Protein AF-R5Y7B2-F1 (afdb_monomer_lite)

pLDDT: mean 79.39, std 15.64, range [45.81, 96.88]

Sequence (112 aa):
MKNDYIYIKLNRKSEIVLKDICNKIVFTGITDNYGNIKVPICNNNLYHLYVCNGLNTKQVPLIARKNELYCININKQKSNKHYVTILLIDKNYKNIKIKKGEILLWQDTQSQ

Foldseek 3Di:
DPFFKEKEAECAWWWKFKAFPVRHTPDTDIADRRRIDIGTDDAQGWIWIWTDDPPDIDTDIDGDHGHYYHYDYPPDDPPDDDDDDDDDADPVDRDDDCPDDDDDDDDPDPDD

Radius of gyration: 15.94 Å; chains: 1; bounding box: 40×38×46 Å

Secondary structure (DSSP, 8-state):
---EEEEEEESS--EEEEEETT--EEEEEE--TTSEEEEEE-TT-EEEEEEEETTEEEEEEEE--TT-EEEE------TT----------SS-TT----S------------

Structure (mmCIF, N/CA/C/O backbone):
data_AF-R5Y7B2-F1
#
_entry.id   AF-R5Y7B2-F1
#
loop_
_atom_site.group_PDB
_atom_site.id
_atom_site.type_symbol
_atom_site.label_atom_id
_atom_site.label_alt_id
_atom_site.label_comp_id
_atom_site.label_asym_id
_atom_site.label_entity_id
_atom_site.label_seq_id
_atom_site.pdbx_PDB_ins_code
_atom_site.Cartn_x
_atom_site.Cartn_y
_atom_site.Cartn_z
_atom_site.occupancy
_atom_site.B_iso_or_equiv
_atom_site.auth_seq_id
_atom_site.auth_comp_id
_atom_site.auth_asym_id
_atom_site.auth_atom_id
_atom_site.pdbx_PDB_model_num
ATOM 1 N N . MET A 1 1 ? -11.641 -16.532 0.119 1.00 52.38 1 MET A N 1
ATOM 2 C CA . MET A 1 1 ? -11.860 -15.144 0.588 1.00 52.38 1 MET A CA 1
ATOM 3 C C . MET A 1 1 ? -11.820 -14.230 -0.625 1.00 52.38 1 MET A C 1
ATOM 5 O O . MET A 1 1 ? -10.940 -14.409 -1.456 1.00 52.38 1 MET A O 1
ATOM 9 N N . LYS A 1 2 ? -12.791 -13.325 -0.791 1.00 55.62 2 LYS A N 1
ATOM 10 C CA . LYS A 1 2 ? -12.735 -12.315 -1.858 1.00 55.62 2 LYS A CA 1
ATOM 11 C C . LYS A 1 2 ? -11.622 -11.344 -1.469 1.00 55.62 2 LYS A C 1
ATOM 13 O O . LYS A 1 2 ? -11.774 -10.642 -0.475 1.00 55.62 2 LYS A O 1
ATOM 18 N N . ASN A 1 3 ? -10.502 -11.365 -2.183 1.00 70.44 3 ASN A N 1
ATOM 19 C CA . ASN A 1 3 ? -9.470 -10.360 -1.970 1.00 70.44 3 ASN A CA 1
ATOM 20 C C . ASN A 1 3 ? -10.034 -9.036 -2.482 1.00 70.44 3 ASN A C 1
ATOM 22 O O . ASN A 1 3 ? -10.385 -8.925 -3.658 1.00 70.44 3 ASN A O 1
ATOM 26 N N . ASP A 1 4 ? -10.177 -8.067 -1.583 1.00 89.25 4 ASP A N 1
ATOM 27 C CA . ASP A 1 4 ? -10.381 -6.682 -1.979 1.00 89.25 4 ASP A CA 1
ATOM 28 C C . ASP A 1 4 ? -9.098 -6.181 -2.659 1.00 89.25 4 ASP A C 1
ATOM 30 O O . ASP A 1 4 ? -8.042 -6.814 -2.582 1.00 89.25 4 ASP A O 1
ATOM 34 N N . TYR A 1 5 ? -9.172 -5.046 -3.349 1.00 92.38 5 TYR A N 1
ATOM 35 C CA . TYR A 1 5 ? -8.021 -4.494 -4.055 1.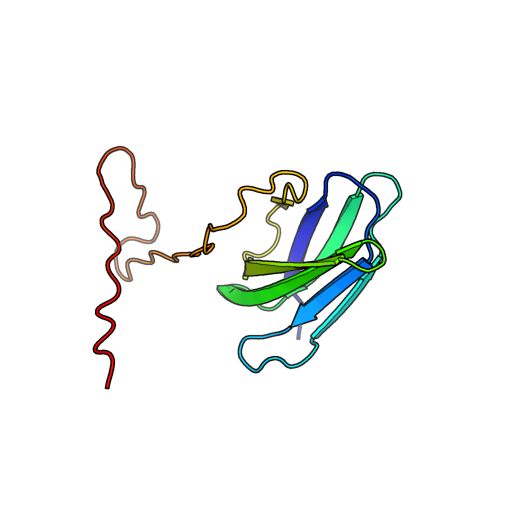00 92.38 5 TYR A CA 1
ATOM 36 C C . TYR A 1 5 ? -7.830 -3.022 -3.745 1.00 92.38 5 TYR A C 1
ATOM 38 O O . TYR A 1 5 ? -8.792 -2.318 -3.456 1.00 92.38 5 TYR A O 1
ATOM 46 N N . ILE A 1 6 ? -6.597 -2.557 -3.880 1.00 93.81 6 ILE A N 1
ATOM 47 C CA . ILE A 1 6 ? -6.270 -1.141 -4.057 1.00 93.81 6 ILE A CA 1
ATOM 48 C C . ILE A 1 6 ? -5.620 -0.941 -5.417 1.00 93.81 6 ILE A C 1
ATOM 50 O O . ILE A 1 6 ? -5.033 -1.867 -5.989 1.00 93.81 6 ILE A O 1
ATOM 54 N N . TYR A 1 7 ? -5.696 0.287 -5.906 1.00 94.62 7 TYR A N 1
ATOM 55 C CA . TYR A 1 7 ? -4.930 0.738 -7.054 1.00 94.62 7 TYR A CA 1
ATOM 56 C C . TYR A 1 7 ? -3.793 1.615 -6.554 1.00 94.62 7 TYR A C 1
ATOM 58 O O . TYR A 1 7 ? -4.003 2.519 -5.748 1.00 94.62 7 TYR A O 1
ATOM 66 N N . ILE A 1 8 ? -2.581 1.351 -7.018 1.00 94.62 8 ILE A N 1
ATOM 67 C CA . ILE A 1 8 ? -1.412 2.165 -6.702 1.00 94.62 8 ILE A CA 1
ATOM 68 C C . ILE A 1 8 ? -0.920 2.773 -8.004 1.00 94.62 8 ILE A C 1
ATOM 70 O O . ILE A 1 8 ? -0.713 2.059 -8.985 1.00 94.62 8 ILE A O 1
ATOM 74 N N . LYS A 1 9 ? -0.723 4.089 -7.995 1.00 94.56 9 LYS A N 1
ATOM 75 C CA . LYS A 1 9 ? -0.084 4.836 -9.072 1.00 94.56 9 LYS A CA 1
ATOM 76 C C . LYS A 1 9 ? 1.227 5.422 -8.570 1.00 94.56 9 LYS A C 1
ATOM 78 O O . LYS A 1 9 ? 1.241 6.290 -7.695 1.00 94.56 9 LYS A O 1
ATOM 83 N N . LEU A 1 10 ? 2.319 4.938 -9.142 1.00 91.44 10 LEU A N 1
ATOM 84 C CA . LEU A 1 10 ? 3.671 5.450 -8.964 1.00 91.44 10 LEU A CA 1
ATOM 85 C C . LEU A 1 10 ? 4.031 6.391 -10.114 1.00 91.44 10 LEU A C 1
ATOM 87 O O . LEU A 1 10 ? 3.414 6.388 -11.173 1.00 91.44 10 LEU A O 1
ATOM 91 N N . ASN A 1 11 ? 5.064 7.204 -9.920 1.00 89.00 11 ASN A N 1
ATOM 92 C CA . ASN A 1 11 ? 5.522 8.162 -10.929 1.00 89.00 11 ASN A CA 1
ATOM 93 C C . ASN A 1 11 ? 6.434 7.553 -12.016 1.00 89.00 11 ASN A C 1
ATOM 95 O O . ASN A 1 11 ? 6.959 8.296 -12.842 1.00 89.00 11 ASN A O 1
ATOM 99 N N . ARG A 1 12 ? 6.683 6.240 -11.973 1.00 88.12 12 ARG A N 1
ATOM 100 C CA . ARG A 1 12 ? 7.468 5.475 -12.953 1.00 88.12 12 ARG A CA 1
ATOM 101 C C . ARG A 1 12 ? 7.192 3.980 -12.805 1.00 88.12 12 ARG A C 1
ATOM 103 O O . ARG A 1 12 ? 6.636 3.548 -11.793 1.00 88.12 12 ARG A O 1
ATOM 110 N N . LYS A 1 13 ? 7.644 3.195 -13.784 1.00 92.75 13 LYS A N 1
ATOM 111 C CA . LYS A 1 13 ? 7.696 1.736 -13.675 1.00 92.75 13 LYS A CA 1
ATOM 112 C C . LYS A 1 13 ? 8.570 1.330 -12.486 1.00 92.75 13 LYS A C 1
ATOM 114 O O . LYS A 1 13 ? 9.657 1.878 -12.297 1.00 92.75 13 LYS A O 1
ATOM 119 N N . SER A 1 14 ? 8.090 0.427 -11.643 1.00 92.25 14 SER A N 1
ATOM 120 C CA . SER A 1 14 ? 8.788 -0.010 -10.433 1.00 92.25 14 SER A CA 1
ATOM 121 C C . SER A 1 14 ? 8.329 -1.402 -10.032 1.00 92.25 14 SER A C 1
ATOM 123 O O . SER A 1 14 ? 7.170 -1.770 -10.228 1.00 92.25 14 SER A O 1
ATOM 125 N N . GLU A 1 15 ? 9.247 -2.159 -9.450 1.00 95.31 15 GLU A N 1
ATOM 126 C CA . GLU A 1 15 ? 8.911 -3.379 -8.733 1.00 95.31 15 GLU A CA 1
ATOM 127 C C . GLU A 1 15 ? 8.414 -3.007 -7.336 1.00 95.31 15 GLU A C 1
ATOM 129 O O . GLU A 1 15 ? 8.901 -2.057 -6.714 1.00 95.31 15 GLU A O 1
ATOM 134 N N . ILE A 1 16 ? 7.412 -3.731 -6.854 1.00 95.38 16 ILE A N 1
ATOM 135 C CA . ILE A 1 16 ? 6.843 -3.537 -5.532 1.00 95.38 16 ILE A CA 1
ATOM 136 C C . ILE A 1 16 ? 6.760 -4.850 -4.763 1.00 95.38 16 ILE A C 1
ATOM 138 O O . ILE A 1 16 ? 6.470 -5.913 -5.316 1.00 95.38 16 ILE A O 1
ATOM 142 N N . VAL A 1 17 ? 6.941 -4.743 -3.452 1.00 96.19 17 VAL A N 1
ATOM 143 C CA . VAL A 1 17 ? 6.705 -5.817 -2.490 1.00 96.19 17 VAL A CA 1
ATOM 144 C C . VAL A 1 17 ? 5.766 -5.283 -1.421 1.00 96.19 17 VAL A C 1
ATOM 146 O O . VAL A 1 17 ? 6.064 -4.287 -0.765 1.00 96.19 17 VAL A O 1
ATOM 149 N N . LEU A 1 18 ? 4.625 -5.936 -1.230 1.00 95.38 18 LEU A N 1
ATOM 150 C CA . LEU A 1 18 ? 3.708 -5.634 -0.140 1.00 95.38 18 LEU A CA 1
ATOM 151 C C . LEU A 1 18 ? 3.936 -6.634 0.990 1.00 95.38 18 LEU A C 1
ATOM 153 O O . LEU A 1 18 ? 3.839 -7.849 0.786 1.00 95.38 18 LEU A O 1
ATOM 157 N N . LYS A 1 19 ? 4.202 -6.115 2.186 1.00 95.31 19 LYS A N 1
ATOM 158 C CA . LYS A 1 19 ? 4.260 -6.900 3.416 1.00 95.31 19 LYS A CA 1
ATOM 159 C C . LYS A 1 19 ? 3.130 -6.509 4.357 1.00 95.31 19 LYS A C 1
ATOM 161 O O . LYS A 1 19 ? 2.747 -5.341 4.400 1.00 95.31 19 LYS A O 1
ATOM 166 N N . ASP A 1 20 ? 2.590 -7.475 5.087 1.00 92.88 20 ASP A N 1
ATOM 167 C CA . ASP A 1 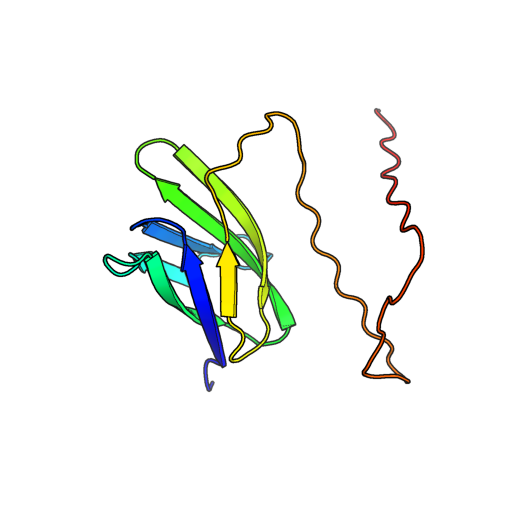20 ? 1.659 -7.199 6.184 1.00 92.88 20 ASP A CA 1
ATOM 168 C C . ASP A 1 20 ? 2.386 -6.632 7.421 1.00 92.88 20 ASP A C 1
ATOM 170 O O . ASP A 1 20 ? 3.602 -6.423 7.412 1.00 92.88 20 ASP A O 1
ATOM 174 N N . ILE A 1 21 ? 1.633 -6.382 8.496 1.00 89.50 21 ILE A N 1
ATOM 175 C CA . ILE A 1 21 ? 2.168 -5.887 9.777 1.00 89.50 21 ILE A CA 1
ATOM 176 C C . ILE A 1 21 ? 3.163 -6.848 10.444 1.00 89.50 21 ILE A C 1
ATOM 178 O O . ILE A 1 21 ? 3.953 -6.429 11.284 1.00 89.50 21 ILE A O 1
ATOM 182 N N . CYS A 1 22 ? 3.133 -8.131 10.079 1.00 91.31 22 CYS A N 1
ATOM 183 C CA . CYS A 1 22 ? 4.050 -9.156 10.566 1.00 91.31 22 CYS A CA 1
ATOM 184 C C . CYS A 1 22 ? 5.283 -9.293 9.656 1.00 91.31 22 CYS A C 1
ATOM 186 O O . CYS A 1 22 ? 6.039 -10.253 9.789 1.00 91.31 22 CYS A O 1
ATOM 188 N N . ASN A 1 23 ? 5.492 -8.355 8.723 1.00 91.44 23 ASN A N 1
ATOM 189 C CA . ASN A 1 23 ? 6.543 -8.386 7.705 1.00 91.44 23 ASN A CA 1
ATOM 190 C C . ASN A 1 23 ? 6.486 -9.606 6.767 1.00 91.44 23 ASN A C 1
ATOM 192 O O . ASN A 1 23 ? 7.461 -9.888 6.059 1.00 91.44 23 ASN A O 1
ATOM 196 N N . LYS A 1 24 ? 5.350 -10.308 6.695 1.00 95.69 24 LYS A N 1
ATOM 197 C CA . LYS A 1 24 ? 5.156 -11.400 5.741 1.00 95.69 24 LYS A CA 1
ATOM 198 C C . LYS A 1 24 ? 4.836 -10.819 4.371 1.00 95.69 24 LYS A C 1
ATOM 200 O O . LYS A 1 24 ? 3.982 -9.946 4.244 1.00 95.69 24 LYS A O 1
ATOM 205 N N . ILE A 1 25 ? 5.506 -11.316 3.333 1.00 95.62 25 ILE A N 1
ATOM 206 C CA . ILE A 1 25 ? 5.213 -10.933 1.949 1.00 95.62 25 ILE A CA 1
ATOM 207 C C . ILE A 1 25 ? 3.835 -11.482 1.578 1.00 95.62 25 ILE A C 1
ATOM 209 O O . ILE A 1 25 ? 3.612 -12.692 1.603 1.00 95.62 25 ILE A O 1
ATOM 213 N N . VAL A 1 26 ? 2.918 -10.582 1.237 1.00 95.25 26 VAL A N 1
ATOM 214 C CA . VAL A 1 26 ? 1.549 -10.918 0.818 1.00 95.25 26 VAL A CA 1
ATOM 215 C C . VAL A 1 26 ? 1.323 -10.672 -0.670 1.00 95.25 26 VAL A C 1
ATOM 217 O O . VAL A 1 26 ? 0.378 -11.209 -1.242 1.00 95.25 26 VAL A O 1
ATOM 220 N N . PHE A 1 27 ? 2.182 -9.870 -1.304 1.00 96.00 27 PHE A N 1
ATOM 221 C CA . PHE A 1 27 ? 2.129 -9.605 -2.735 1.00 96.00 27 PHE A CA 1
ATOM 222 C C . PHE A 1 27 ? 3.483 -9.120 -3.261 1.00 96.00 27 PHE A C 1
ATOM 224 O O . PHE A 1 27 ? 4.181 -8.357 -2.591 1.00 96.00 27 PHE A O 1
ATOM 231 N N . THR A 1 28 ? 3.817 -9.510 -4.486 1.00 96.69 28 THR A N 1
ATOM 232 C CA . THR A 1 28 ? 4.916 -8.951 -5.280 1.00 96.69 28 THR A CA 1
ATOM 233 C C . THR A 1 28 ? 4.407 -8.652 -6.685 1.00 96.69 28 THR A C 1
ATOM 235 O O . THR A 1 28 ? 3.503 -9.324 -7.185 1.00 96.69 28 THR A O 1
ATOM 238 N N . GLY A 1 29 ? 4.954 -7.625 -7.329 1.00 96.00 29 GLY A N 1
ATOM 239 C CA . GLY A 1 29 ? 4.552 -7.287 -8.689 1.00 96.00 29 GLY A CA 1
ATOM 240 C C . GLY A 1 29 ? 5.333 -6.123 -9.270 1.00 96.00 29 GLY A C 1
ATOM 241 O O . GLY A 1 29 ? 6.063 -5.431 -8.570 1.00 96.00 29 GLY A O 1
ATOM 242 N N . ILE A 1 30 ? 5.161 -5.897 -10.567 1.00 96.12 30 ILE A N 1
ATOM 243 C CA . ILE A 1 30 ? 5.789 -4.795 -11.297 1.00 96.12 30 ILE A CA 1
ATOM 244 C C . ILE A 1 30 ? 4.672 -3.936 -11.880 1.00 96.12 30 ILE A C 1
ATOM 246 O O . ILE A 1 30 ? 3.705 -4.468 -12.426 1.00 96.12 30 ILE A O 1
ATOM 250 N N . THR A 1 31 ? 4.783 -2.617 -11.741 1.00 96.06 31 THR A N 1
ATOM 251 C CA . THR A 1 31 ? 3.816 -1.695 -12.342 1.00 96.06 31 THR A CA 1
ATOM 252 C C . THR A 1 31 ? 3.871 -1.721 -13.871 1.00 96.06 31 THR A C 1
ATOM 254 O O . THR A 1 31 ? 4.872 -2.110 -14.482 1.00 96.06 31 THR A O 1
ATOM 257 N N . ASP A 1 32 ? 2.784 -1.284 -14.507 1.00 95.94 32 ASP A N 1
ATOM 258 C CA . ASP A 1 32 ? 2.780 -1.024 -15.946 1.00 95.94 32 ASP A CA 1
ATOM 259 C C . ASP A 1 32 ? 3.751 0.122 -16.319 1.00 95.94 32 ASP A C 1
ATOM 261 O O . ASP A 1 32 ? 4.371 0.772 -15.469 1.00 95.94 32 ASP A O 1
ATOM 265 N N . ASN A 1 33 ? 3.895 0.398 -17.618 1.00 94.19 33 ASN A N 1
ATOM 266 C CA . ASN A 1 33 ? 4.793 1.457 -18.100 1.00 94.19 33 ASN A CA 1
ATOM 267 C C . ASN A 1 33 ? 4.374 2.872 -17.643 1.00 94.19 33 ASN A C 1
ATOM 269 O O . ASN A 1 33 ? 5.186 3.794 -17.704 1.00 94.19 33 ASN A O 1
ATOM 273 N N . TYR A 1 34 ? 3.145 3.038 -17.153 1.00 93.44 34 TYR A N 1
ATOM 274 C CA . TYR A 1 34 ? 2.602 4.283 -16.612 1.00 93.44 34 TYR A CA 1
ATOM 275 C C . TYR A 1 34 ? 2.633 4.330 -15.073 1.00 93.44 34 TYR A C 1
ATOM 277 O O . TYR A 1 34 ? 2.154 5.299 -14.481 1.00 93.44 34 TYR A O 1
ATOM 285 N N . GLY A 1 35 ? 3.211 3.314 -14.422 1.00 93.75 35 GLY A N 1
ATOM 286 C CA . GLY A 1 35 ? 3.350 3.238 -12.972 1.00 93.75 35 GLY A CA 1
ATOM 287 C C . GLY A 1 35 ? 2.115 2.719 -12.230 1.00 93.75 35 GLY A C 1
ATOM 288 O O . GLY A 1 35 ? 2.077 2.842 -11.007 1.00 93.75 35 GLY A O 1
ATOM 289 N N . ASN A 1 36 ? 1.122 2.140 -12.908 1.00 96.62 36 ASN A N 1
ATOM 290 C CA . ASN A 1 36 ? -0.086 1.620 -12.261 1.00 96.62 36 ASN A CA 1
ATOM 291 C C . ASN A 1 36 ? 0.050 0.137 -11.889 1.00 96.62 36 ASN A C 1
ATOM 293 O O . ASN A 1 36 ? 0.654 -0.652 -12.617 1.00 96.62 36 ASN A O 1
ATOM 297 N N . ILE A 1 37 ? -0.563 -0.259 -10.773 1.00 96.88 37 ILE A N 1
ATOM 298 C CA . ILE A 1 37 ? -0.732 -1.663 -10.382 1.00 96.88 37 ILE A CA 1
ATOM 299 C C . ILE A 1 37 ? -1.976 -1.851 -9.513 1.00 96.88 37 ILE A C 1
ATOM 301 O O . ILE A 1 37 ? -2.344 -0.981 -8.720 1.00 96.88 37 ILE A O 1
ATOM 305 N N . LYS A 1 38 ? -2.619 -3.012 -9.657 1.00 96.25 38 LYS A N 1
ATOM 306 C CA . LYS A 1 38 ? -3.719 -3.473 -8.808 1.00 96.25 38 LYS A CA 1
ATOM 307 C C . LYS A 1 38 ? -3.179 -4.480 -7.798 1.00 96.25 38 LYS A C 1
ATOM 309 O O . LYS A 1 38 ? -2.580 -5.476 -8.196 1.00 96.25 38 LYS A O 1
ATOM 314 N N . VAL A 1 39 ? -3.407 -4.235 -6.511 1.00 94.31 39 VAL A N 1
ATOM 315 C CA . VAL A 1 39 ? -2.814 -5.024 -5.420 1.00 94.31 39 VAL A CA 1
ATOM 316 C C . VAL A 1 39 ? -3.915 -5.638 -4.553 1.00 94.31 39 VAL A C 1
ATOM 318 O O . VAL A 1 39 ? -4.791 -4.894 -4.108 1.00 94.31 39 VAL A O 1
ATOM 321 N N . PRO A 1 40 ? -3.915 -6.965 -4.321 1.00 92.19 40 PRO A N 1
ATOM 322 C CA . PRO A 1 40 ? -4.857 -7.614 -3.417 1.00 92.19 40 PRO A CA 1
ATOM 323 C C . PRO A 1 40 ? -4.549 -7.255 -1.961 1.00 92.19 40 PRO A C 1
ATOM 325 O O . PRO A 1 40 ? -3.392 -7.267 -1.540 1.00 92.19 40 PRO A O 1
ATOM 328 N N . ILE A 1 41 ? -5.591 -6.954 -1.192 1.00 90.94 41 ILE A N 1
ATOM 329 C CA . ILE A 1 41 ? -5.505 -6.519 0.204 1.00 90.94 41 ILE A CA 1
ATOM 330 C C . ILE A 1 41 ? -6.677 -7.054 1.028 1.00 90.94 41 ILE A C 1
ATOM 332 O O . ILE A 1 41 ? -7.718 -7.455 0.505 1.00 90.94 41 ILE A O 1
ATOM 336 N N . CYS A 1 42 ? -6.519 -6.987 2.345 1.00 86.25 42 CYS A N 1
ATOM 337 C CA . CYS A 1 42 ? -7.611 -7.028 3.306 1.00 86.25 42 CYS A CA 1
ATOM 338 C C . CYS A 1 42 ? -7.997 -5.586 3.666 1.00 86.25 42 CYS A C 1
ATOM 340 O O . CYS A 1 42 ? -7.138 -4.776 4.021 1.00 86.25 42 CYS A O 1
ATOM 342 N N . ASN A 1 43 ? -9.284 -5.247 3.560 1.00 84.81 43 ASN A N 1
ATOM 343 C CA . ASN A 1 43 ? -9.759 -3.890 3.816 1.00 84.81 43 ASN A CA 1
ATOM 344 C C . ASN A 1 43 ? -9.491 -3.448 5.268 1.00 84.81 43 ASN A C 1
ATOM 346 O O . ASN A 1 43 ? -9.788 -4.179 6.207 1.00 84.81 43 ASN A O 1
ATOM 350 N N . ASN A 1 44 ? -9.009 -2.215 5.429 1.00 83.88 44 ASN A N 1
ATOM 351 C CA . ASN A 1 44 ? -8.591 -1.558 6.673 1.00 83.88 44 ASN A CA 1
ATOM 352 C C . ASN A 1 44 ? -7.327 -2.120 7.342 1.00 83.88 44 ASN A C 1
ATOM 354 O O . ASN A 1 44 ? -6.983 -1.659 8.430 1.00 83.88 44 ASN A O 1
ATOM 358 N N . ASN A 1 45 ? -6.607 -3.046 6.707 1.00 88.12 45 ASN A N 1
ATOM 359 C CA . ASN A 1 45 ? -5.333 -3.520 7.241 1.00 88.12 45 ASN A CA 1
ATOM 360 C C . ASN A 1 45 ? -4.190 -2.555 6.910 1.00 88.12 45 ASN A C 1
ATOM 362 O O . ASN A 1 45 ? -4.178 -1.901 5.863 1.00 88.12 45 ASN A O 1
ATOM 366 N N . LEU A 1 46 ? -3.214 -2.492 7.816 1.00 89.81 46 LEU A N 1
ATOM 367 C CA . LEU A 1 46 ? -1.952 -1.798 7.601 1.00 89.81 46 LEU A CA 1
ATOM 368 C C . LEU A 1 46 ? -0.981 -2.710 6.842 1.00 89.81 46 LEU A C 1
ATOM 370 O O . LEU A 1 46 ? -0.863 -3.899 7.134 1.00 89.81 46 LEU A O 1
ATOM 374 N N . TYR A 1 47 ? -0.272 -2.127 5.887 1.00 92.44 47 TYR A N 1
ATOM 375 C CA . TYR A 1 47 ? 0.754 -2.779 5.095 1.00 92.44 47 TYR A CA 1
ATOM 376 C C . TYR A 1 47 ? 2.006 -1.913 5.013 1.00 92.44 47 TYR A C 1
ATOM 378 O O . TYR A 1 47 ? 1.960 -0.681 5.103 1.00 92.44 47 TYR A O 1
ATOM 386 N N . HIS A 1 48 ? 3.128 -2.574 4.772 1.00 93.00 48 HIS A N 1
ATOM 387 C CA . HIS A 1 48 ? 4.377 -1.953 4.372 1.00 93.00 48 HIS A CA 1
ATOM 388 C C . HIS A 1 48 ? 4.579 -2.188 2.876 1.00 93.00 48 HIS A C 1
ATOM 390 O O . HIS A 1 48 ? 4.876 -3.302 2.441 1.00 93.00 48 HIS A O 1
ATOM 396 N N . LEU A 1 49 ? 4.389 -1.136 2.079 1.00 93.50 49 LEU A N 1
ATOM 397 C CA . LEU A 1 49 ? 4.689 -1.154 0.653 1.00 93.50 49 LEU A CA 1
ATOM 398 C C . LEU A 1 49 ? 6.161 -0.803 0.454 1.00 93.50 49 LEU A C 1
ATOM 400 O O . LEU A 1 49 ? 6.586 0.306 0.764 1.00 93.50 49 LEU A O 1
ATOM 404 N N . TYR A 1 50 ? 6.926 -1.725 -0.103 1.00 93.25 50 TYR A N 1
ATOM 405 C CA . TYR A 1 50 ? 8.289 -1.491 -0.548 1.00 93.25 50 TYR A CA 1
ATOM 406 C C . TYR A 1 50 ? 8.265 -1.228 -2.047 1.00 93.25 50 TYR A C 1
ATOM 408 O O . TYR A 1 50 ? 7.782 -2.057 -2.813 1.00 93.25 50 TYR A O 1
ATOM 416 N N . VAL A 1 51 ? 8.766 -0.067 -2.459 1.00 91.94 51 VAL A N 1
ATOM 417 C CA . VAL A 1 51 ? 8.941 0.290 -3.868 1.00 91.94 51 VAL A CA 1
ATOM 418 C C . VAL A 1 51 ? 10.424 0.200 -4.200 1.00 91.94 51 VAL A C 1
ATOM 420 O O . VAL A 1 51 ? 11.231 0.967 -3.664 1.00 91.94 51 VAL A O 1
ATOM 423 N N . CYS A 1 52 ? 10.767 -0.739 -5.074 1.00 88.94 52 CYS A N 1
ATOM 424 C CA . CYS A 1 52 ? 12.123 -1.046 -5.500 1.00 88.94 52 CYS A CA 1
ATOM 425 C C . CYS A 1 52 ? 12.423 -0.328 -6.822 1.00 88.94 52 CYS A C 1
ATOM 427 O O . CYS A 1 52 ? 11.684 -0.436 -7.804 1.00 88.94 52 CYS A O 1
ATOM 429 N N . ASN A 1 53 ? 13.523 0.422 -6.854 1.00 77.06 53 ASN A N 1
ATOM 430 C CA . ASN A 1 53 ? 14.014 1.090 -8.053 1.00 77.06 53 ASN A CA 1
ATOM 431 C C . ASN A 1 53 ? 15.529 0.894 -8.168 1.00 77.06 53 ASN A C 1
ATOM 433 O O . ASN A 1 53 ? 16.311 1.717 -7.675 1.00 77.06 53 ASN A O 1
ATOM 437 N N . GLY A 1 54 ? 15.930 -0.199 -8.819 1.00 75.81 54 GLY A N 1
ATOM 438 C CA . GLY A 1 54 ? 17.326 -0.631 -8.860 1.00 75.81 54 GLY A CA 1
ATOM 439 C C . GLY A 1 54 ? 17.823 -0.949 -7.448 1.00 75.81 54 GLY A C 1
ATOM 440 O O . GLY A 1 54 ? 17.208 -1.740 -6.745 1.00 75.81 54 GLY A O 1
ATOM 441 N N . LEU A 1 55 ? 18.895 -0.281 -7.013 1.00 73.00 55 LEU A N 1
ATOM 442 C CA . LEU A 1 55 ? 19.507 -0.480 -5.690 1.00 73.00 55 LEU A CA 1
ATOM 443 C C . LEU A 1 55 ? 18.750 0.195 -4.532 1.00 73.00 55 LEU A C 1
ATOM 445 O O . LEU A 1 55 ? 19.017 -0.092 -3.369 1.00 73.00 55 LEU A O 1
ATOM 449 N N . ASN A 1 56 ? 17.811 1.097 -4.829 1.00 79.12 56 ASN A N 1
ATOM 450 C CA . ASN A 1 56 ? 17.108 1.864 -3.805 1.00 79.12 56 ASN A CA 1
ATOM 451 C C . ASN A 1 56 ? 15.726 1.276 -3.531 1.00 79.12 56 ASN A C 1
ATOM 453 O O . ASN A 1 56 ? 14.901 1.170 -4.441 1.00 79.12 56 ASN A O 1
ATOM 457 N N . THR A 1 57 ? 15.446 0.993 -2.260 1.00 85.75 57 THR A N 1
ATOM 458 C CA . THR A 1 57 ? 14.121 0.568 -1.797 1.00 85.75 57 THR A CA 1
ATOM 459 C C . THR A 1 57 ? 13.533 1.623 -0.871 1.00 85.75 57 THR A C 1
ATOM 461 O O . THR A 1 57 ? 14.195 2.077 0.062 1.00 85.75 57 THR A O 1
ATOM 464 N N . LYS A 1 58 ? 12.283 2.023 -1.116 1.00 86.94 58 LYS A N 1
ATOM 465 C CA . LYS A 1 58 ? 11.540 2.927 -0.227 1.00 86.94 58 LYS A CA 1
ATOM 466 C C . LYS A 1 58 ? 10.360 2.206 0.394 1.00 86.94 58 LYS A C 1
ATOM 468 O O . LYS A 1 58 ? 9.522 1.675 -0.327 1.00 86.94 58 LYS A O 1
ATOM 473 N N . GLN A 1 59 ? 10.285 2.240 1.720 1.00 88.75 59 GLN A N 1
ATOM 474 C CA . GLN A 1 59 ? 9.133 1.758 2.468 1.00 88.75 59 GLN A CA 1
ATOM 475 C C . GLN A 1 59 ? 8.102 2.879 2.620 1.00 88.75 59 GLN A C 1
ATOM 477 O O . GLN A 1 59 ? 8.436 4.000 3.008 1.00 88.75 59 GLN A O 1
ATOM 482 N N . VAL A 1 60 ? 6.846 2.559 2.335 1.00 87.56 60 VAL A N 1
ATOM 483 C CA . VAL A 1 60 ? 5.690 3.436 2.494 1.00 87.56 60 VAL A CA 1
ATOM 484 C C . VAL A 1 60 ? 4.654 2.691 3.340 1.00 87.56 60 VAL A C 1
ATOM 486 O O . VAL A 1 60 ? 4.147 1.656 2.898 1.00 87.56 60 VAL A O 1
ATOM 489 N N . PRO A 1 61 ? 4.344 3.158 4.563 1.00 88.25 61 PRO A N 1
ATOM 490 C CA . PRO A 1 61 ? 3.219 2.619 5.315 1.00 88.25 61 PRO A CA 1
ATOM 491 C C . PRO A 1 61 ? 1.906 2.962 4.601 1.00 88.25 61 PRO A C 1
ATOM 493 O O . PRO A 1 61 ? 1.726 4.076 4.105 1.00 88.25 61 PRO A O 1
ATOM 496 N N . LEU A 1 62 ? 0.994 1.993 4.521 1.00 87.94 62 LEU A N 1
ATOM 497 C CA . LEU A 1 62 ? -0.276 2.145 3.818 1.00 87.94 62 LEU A CA 1
ATOM 498 C C . LEU A 1 62 ? -1.395 1.427 4.565 1.00 87.94 62 LEU A C 1
ATOM 500 O O . LEU A 1 62 ? -1.314 0.232 4.823 1.00 87.94 62 LEU A O 1
ATOM 504 N N . ILE A 1 63 ? -2.469 2.148 4.876 1.00 88.19 63 ILE A N 1
ATOM 505 C CA . ILE A 1 63 ? -3.719 1.542 5.341 1.00 88.19 63 ILE A CA 1
ATOM 506 C C . ILE A 1 63 ? -4.559 1.277 4.108 1.00 88.19 63 ILE A C 1
ATOM 508 O 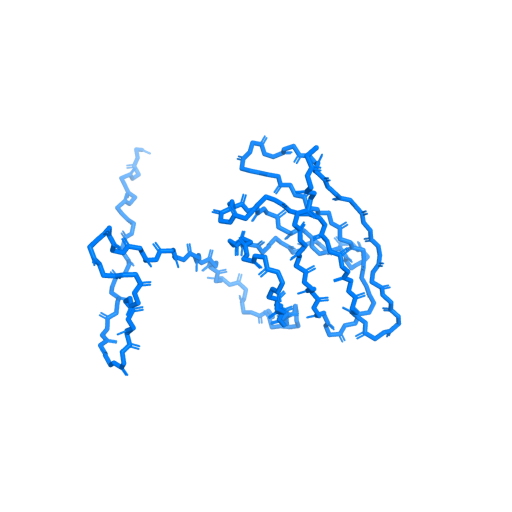O . ILE A 1 63 ? -4.977 2.234 3.455 1.00 88.19 63 ILE A O 1
ATOM 512 N N . ALA A 1 64 ? -4.807 0.012 3.787 1.00 86.50 64 ALA A N 1
ATOM 513 C CA . ALA A 1 64 ? -5.527 -0.356 2.582 1.00 86.50 64 ALA A CA 1
ATOM 514 C C . ALA A 1 64 ? -7.028 -0.092 2.734 1.00 86.50 64 ALA A C 1
ATOM 516 O O . ALA A 1 64 ? -7.676 -0.597 3.649 1.00 86.50 64 ALA A O 1
ATOM 517 N N . ARG A 1 65 ? -7.598 0.680 1.813 1.00 88.19 65 ARG A N 1
ATOM 518 C CA . ARG A 1 65 ? -9.041 0.892 1.689 1.00 88.19 65 ARG A CA 1
ATOM 519 C C . ARG A 1 65 ? -9.486 0.320 0.354 1.00 88.19 65 ARG A C 1
ATOM 521 O O . ARG A 1 65 ? -8.967 0.701 -0.688 1.00 88.19 65 ARG A O 1
ATOM 528 N N . LYS A 1 66 ? -10.405 -0.640 0.382 1.00 88.31 66 LYS A N 1
ATOM 529 C CA . LYS A 1 66 ? -10.847 -1.341 -0.826 1.00 88.31 66 LYS A CA 1
ATOM 530 C C . LYS A 1 66 ? -11.319 -0.362 -1.907 1.00 88.31 66 LYS A C 1
ATOM 532 O O . LYS A 1 66 ? -12.050 0.579 -1.618 1.00 88.31 66 LYS A O 1
ATOM 537 N N . ASN A 1 67 ? -10.935 -0.641 -3.147 1.00 85.31 67 ASN A N 1
ATOM 538 C CA . ASN A 1 67 ? -11.229 0.124 -4.359 1.00 85.31 67 ASN A CA 1
ATOM 539 C C . ASN A 1 67 ? -10.742 1.583 -4.357 1.00 85.31 67 ASN A C 1
ATOM 541 O O . ASN A 1 67 ? -11.171 2.354 -5.210 1.00 85.31 67 ASN A O 1
ATOM 545 N N . GLU A 1 68 ? -9.825 1.952 -3.461 1.00 88.25 68 GLU A N 1
ATOM 546 C CA . GLU A 1 68 ? -9.205 3.279 -3.459 1.00 88.25 68 GLU A CA 1
ATOM 547 C C . GLU A 1 68 ? -7.955 3.339 -4.348 1.00 88.25 68 GLU A C 1
ATOM 549 O O . GLU A 1 68 ? -7.255 2.338 -4.556 1.00 88.25 68 GLU A O 1
ATOM 554 N N . LEU A 1 69 ? -7.667 4.544 -4.850 1.00 89.25 69 LEU A N 1
ATOM 555 C CA . LEU A 1 69 ? -6.468 4.864 -5.623 1.00 89.25 69 LEU A CA 1
ATOM 556 C C . LEU A 1 69 ? -5.459 5.629 -4.761 1.00 89.25 69 LEU A C 1
ATOM 558 O O . LEU A 1 69 ? -5.726 6.731 -4.287 1.00 89.25 69 LEU A O 1
ATOM 562 N N . TYR A 1 70 ? -4.256 5.078 -4.638 1.00 88.06 70 TYR A N 1
ATOM 563 C CA . TYR A 1 70 ? -3.138 5.681 -3.926 1.00 88.06 70 TYR A CA 1
ATOM 564 C C . TYR A 1 70 ? -2.119 6.218 -4.929 1.00 88.06 70 TYR A C 1
ATOM 566 O O . TYR A 1 70 ? -1.425 5.455 -5.601 1.00 88.06 70 TYR A O 1
ATOM 574 N N . CYS A 1 71 ? -1.995 7.541 -5.005 1.00 86.75 71 CYS A N 1
ATOM 575 C CA . CYS A 1 71 ? -0.955 8.209 -5.784 1.00 86.75 71 CYS A CA 1
ATOM 576 C C . CYS A 1 71 ? 0.285 8.418 -4.905 1.00 86.75 71 CYS A C 1
ATOM 578 O O . CYS A 1 71 ? 0.313 9.325 -4.072 1.00 86.75 71 CYS A O 1
ATOM 580 N N . ILE A 1 72 ? 1.313 7.588 -5.081 1.00 85.69 72 ILE A N 1
ATOM 581 C CA . ILE A 1 72 ? 2.522 7.615 -4.251 1.00 85.69 72 ILE A CA 1
ATOM 582 C C . ILE A 1 72 ? 3.673 8.203 -5.068 1.00 85.69 72 ILE A C 1
ATOM 584 O O . ILE A 1 72 ? 4.133 7.624 -6.051 1.00 85.69 72 ILE A O 1
ATOM 588 N N . ASN A 1 73 ? 4.160 9.370 -4.644 1.00 82.12 73 ASN A N 1
ATOM 589 C CA . ASN A 1 73 ? 5.308 10.024 -5.263 1.00 82.12 73 ASN A CA 1
ATOM 590 C C . ASN A 1 73 ? 6.596 9.650 -4.521 1.00 82.12 73 ASN A C 1
ATOM 592 O O . ASN A 1 73 ? 6.858 10.144 -3.424 1.00 82.12 73 ASN A O 1
ATOM 596 N N . ILE A 1 74 ? 7.428 8.818 -5.148 1.00 76.06 74 ILE A N 1
ATOM 597 C CA . ILE A 1 74 ? 8.702 8.371 -4.572 1.00 76.06 74 ILE A CA 1
ATOM 598 C C . ILE A 1 74 ? 9.892 9.278 -4.931 1.00 76.06 74 ILE A C 1
ATOM 600 O O . ILE A 1 74 ? 11.011 8.988 -4.509 1.00 76.06 74 ILE A O 1
ATOM 604 N N . ASN A 1 75 ? 9.696 10.389 -5.653 1.00 67.62 75 ASN A N 1
ATOM 605 C CA . ASN A 1 75 ? 10.793 11.268 -6.092 1.00 67.62 75 ASN A CA 1
ATOM 606 C C . ASN A 1 75 ? 11.270 12.265 -5.027 1.00 67.62 75 ASN A C 1
ATOM 608 O O . ASN A 1 75 ? 12.395 12.750 -5.119 1.00 67.62 75 ASN A O 1
ATOM 612 N N . LYS A 1 76 ? 10.476 12.576 -3.993 1.00 56.91 76 LYS A N 1
ATOM 613 C CA . LYS A 1 76 ? 10.895 13.549 -2.969 1.00 56.91 76 LYS A CA 1
ATOM 614 C C . LYS A 1 76 ? 11.749 12.886 -1.889 1.00 56.91 76 LYS A C 1
ATOM 616 O O . LYS A 1 76 ? 11.245 12.343 -0.911 1.00 56.91 76 LYS A O 1
ATOM 621 N N . GLN A 1 77 ? 13.064 12.944 -2.065 1.00 52.69 77 GLN A N 1
ATOM 622 C CA . GLN A 1 77 ? 14.019 12.842 -0.963 1.00 52.69 77 GLN A CA 1
ATOM 623 C C . GLN A 1 77 ? 14.038 14.195 -0.232 1.00 52.69 77 GLN A C 1
ATOM 625 O O . GLN A 1 77 ? 14.521 15.191 -0.758 1.00 52.69 77 GLN A O 1
ATOM 630 N N . LYS A 1 78 ? 13.496 14.250 0.984 1.00 51.50 78 LYS A N 1
ATOM 631 C CA . LYS A 1 78 ? 14.095 15.080 2.036 1.00 51.50 78 LYS A CA 1
ATOM 632 C C . LYS A 1 78 ? 14.599 14.081 3.062 1.00 51.50 78 LYS A C 1
ATOM 634 O O . LYS A 1 78 ? 13.802 13.317 3.596 1.00 51.50 78 LYS A O 1
ATOM 639 N N . SER A 1 79 ? 15.910 14.023 3.231 1.00 53.12 79 SER A N 1
ATOM 640 C CA . SER A 1 79 ? 16.665 12.893 3.777 1.00 53.12 79 SER A CA 1
ATOM 641 C C . SER A 1 79 ? 16.360 12.489 5.224 1.00 53.12 79 SER A C 1
ATOM 643 O O . SER A 1 79 ? 16.822 11.431 5.608 1.00 53.12 79 SER A O 1
ATOM 645 N N . ASN A 1 80 ? 15.525 13.203 5.989 1.00 54.47 80 ASN A N 1
ATOM 646 C CA . ASN A 1 80 ? 15.275 12.908 7.412 1.00 54.47 80 ASN A CA 1
ATOM 647 C C . ASN A 1 80 ? 13.780 12.898 7.799 1.00 54.47 80 ASN A C 1
ATOM 649 O O . ASN A 1 80 ? 13.416 13.352 8.881 1.00 54.47 80 ASN A O 1
ATOM 653 N N . LYS A 1 81 ? 12.869 12.461 6.918 1.00 60.75 81 LYS A N 1
ATOM 654 C CA . LYS A 1 81 ? 11.428 12.424 7.243 1.00 60.75 81 LYS A CA 1
ATOM 655 C C . LYS A 1 81 ? 10.932 11.003 7.503 1.00 60.75 81 LYS A C 1
ATOM 657 O O . LYS A 1 81 ? 10.978 10.166 6.606 1.00 60.75 81 LYS A O 1
ATOM 662 N N . HIS A 1 82 ? 10.380 10.779 8.695 1.00 61.97 82 HIS A N 1
ATOM 663 C CA . HIS A 1 82 ? 9.591 9.591 9.016 1.00 61.97 82 HIS A CA 1
ATOM 664 C C . HIS A 1 82 ? 8.153 9.783 8.525 1.00 61.97 82 HIS A C 1
ATOM 666 O O . HIS A 1 82 ? 7.509 10.785 8.835 1.00 61.97 82 HIS A O 1
ATOM 672 N N . TYR A 1 83 ? 7.653 8.836 7.729 1.00 63.78 83 TYR A N 1
ATOM 673 C CA . TYR A 1 83 ? 6.254 8.832 7.310 1.00 63.78 83 TYR A CA 1
ATOM 674 C C . TYR A 1 83 ? 5.404 8.170 8.392 1.00 63.78 83 TYR A C 1
ATOM 676 O O . TYR A 1 83 ? 5.645 7.019 8.747 1.00 63.78 83 TYR A O 1
ATOM 684 N N . VAL A 1 84 ? 4.392 8.887 8.876 1.00 62.97 84 VAL A N 1
ATOM 685 C CA . VAL A 1 84 ? 3.376 8.358 9.791 1.00 62.97 84 VAL A CA 1
ATOM 686 C C . VAL A 1 84 ? 2.051 8.298 9.039 1.00 62.97 84 VAL A C 1
ATOM 688 O O . VAL A 1 84 ? 1.654 9.266 8.390 1.00 62.97 84 VAL A O 1
ATOM 691 N N . THR A 1 85 ? 1.366 7.160 9.109 1.00 66.69 85 THR A N 1
ATOM 692 C CA . THR A 1 85 ? 0.007 6.999 8.577 1.00 66.69 85 THR A CA 1
ATOM 693 C C . THR A 1 85 ? -0.949 6.814 9.746 1.00 66.69 85 THR A C 1
ATOM 695 O O . THR A 1 85 ? -0.760 5.906 10.549 1.00 66.69 85 THR A O 1
ATOM 698 N N . ILE A 1 86 ? -1.972 7.666 9.843 1.00 68.75 86 ILE A N 1
ATOM 699 C CA . ILE A 1 86 ? -2.941 7.654 10.947 1.00 68.75 86 ILE A CA 1
ATOM 700 C C . ILE A 1 86 ? -4.318 7.278 10.408 1.00 68.75 86 ILE A C 1
ATOM 702 O O . ILE A 1 86 ? -4.805 7.886 9.453 1.00 68.75 86 ILE A O 1
ATOM 706 N N . LEU A 1 87 ? -4.954 6.292 11.045 1.00 70.94 87 LEU A N 1
ATOM 707 C CA . LEU A 1 87 ? -6.368 5.987 10.857 1.00 70.94 87 LEU A CA 1
ATOM 708 C C . LEU A 1 87 ? -7.173 6.595 11.996 1.00 70.94 87 LEU A C 1
ATOM 710 O O . LEU A 1 87 ? -7.019 6.184 13.141 1.00 70.94 87 LEU A O 1
ATOM 714 N N . LEU A 1 88 ? -8.064 7.530 11.685 1.00 70.25 88 LEU A N 1
ATOM 715 C CA . LEU A 1 88 ? -9.034 8.033 12.652 1.00 70.25 88 LEU A CA 1
ATOM 716 C C . LEU A 1 88 ? -10.387 7.385 12.357 1.00 70.25 88 LEU A C 1
ATOM 718 O O . LEU A 1 88 ? -10.949 7.571 11.277 1.00 70.25 88 LEU A O 1
ATOM 722 N N . ILE A 1 89 ? -10.884 6.583 13.299 1.00 66.12 89 ILE A N 1
ATOM 723 C CA . ILE A 1 89 ? -12.197 5.935 13.228 1.00 66.12 89 ILE A CA 1
ATOM 724 C C . ILE A 1 89 ? -12.944 6.289 14.507 1.00 66.12 89 ILE A C 1
ATOM 726 O O . ILE A 1 89 ? -12.497 5.938 15.594 1.00 66.12 89 ILE A O 1
ATOM 730 N N . ASP A 1 90 ? -14.094 6.945 14.375 1.00 63.72 90 ASP A N 1
ATOM 731 C CA . ASP A 1 90 ? -15.041 7.088 15.478 1.00 63.72 90 ASP A CA 1
ATOM 732 C C . ASP A 1 90 ? -16.058 5.947 15.367 1.00 63.72 90 ASP A C 1
ATOM 734 O O . ASP A 1 90 ? -16.653 5.720 14.306 1.00 63.72 90 ASP A O 1
ATOM 738 N N . LYS A 1 91 ? -16.233 5.203 16.462 1.00 58.19 91 LYS A N 1
ATOM 739 C CA . LYS A 1 91 ? -17.170 4.075 16.546 1.00 58.19 91 LYS A CA 1
ATOM 740 C C . LYS A 1 91 ? -18.629 4.518 16.355 1.00 58.19 91 LYS A C 1
ATOM 742 O O . LYS A 1 91 ? -19.429 3.755 15.815 1.00 58.19 91 LYS A O 1
ATOM 747 N N . ASN A 1 92 ? -18.949 5.740 16.763 1.00 72.75 92 ASN A N 1
ATOM 748 C CA . ASN A 1 92 ? -20.275 6.349 16.734 1.00 72.75 92 ASN A CA 1
ATOM 749 C C . ASN A 1 92 ? -20.468 7.257 15.503 1.00 72.75 92 ASN A C 1
ATOM 751 O O . ASN A 1 92 ? -21.581 7.369 14.994 1.00 72.75 92 ASN A O 1
ATOM 755 N N . TYR A 1 93 ? -19.392 7.844 14.966 1.00 63.31 93 TYR A N 1
ATOM 756 C CA . TYR A 1 93 ? -19.426 8.781 13.837 1.00 63.31 93 TYR A CA 1
ATOM 757 C C . TYR A 1 93 ? -18.488 8.360 12.700 1.00 63.31 93 TYR A C 1
ATOM 759 O O .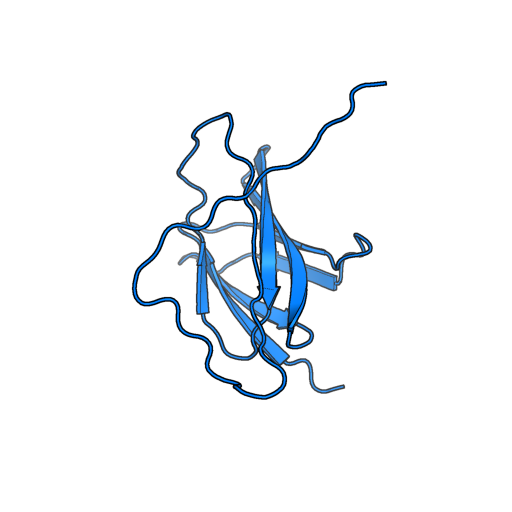 TYR A 1 93 ? -17.367 8.838 12.551 1.00 63.31 93 TYR A O 1
ATOM 767 N N . LYS A 1 94 ? -18.994 7.515 11.797 1.00 58.16 94 LYS A N 1
ATOM 768 C CA . LYS A 1 94 ? -18.237 6.904 10.681 1.00 58.16 94 LYS A CA 1
ATOM 769 C C . LYS A 1 94 ? -17.503 7.878 9.735 1.00 58.16 94 LYS A C 1
ATOM 771 O O . LYS A 1 94 ? -16.713 7.427 8.914 1.00 58.16 94 LYS A O 1
ATOM 776 N N . ASN A 1 95 ? -17.748 9.184 9.841 1.00 58.31 95 ASN A N 1
ATOM 777 C CA . ASN A 1 95 ? -17.239 10.221 8.948 1.00 58.31 95 ASN A CA 1
ATOM 778 C C . ASN A 1 95 ? -16.476 11.324 9.706 1.00 58.31 95 ASN A C 1
ATOM 780 O O . ASN A 1 95 ? -16.784 12.505 9.522 1.00 58.31 95 ASN A O 1
ATOM 784 N N . ILE A 1 96 ? -15.488 10.977 10.545 1.00 65.94 96 ILE A N 1
ATOM 785 C CA . ILE A 1 96 ? -14.565 11.994 11.081 1.00 65.94 96 ILE A CA 1
ATOM 786 C C . ILE A 1 96 ? -13.903 12.709 9.894 1.00 65.94 96 ILE A C 1
ATOM 788 O O . ILE A 1 96 ? -13.251 12.086 9.056 1.00 65.94 96 ILE A O 1
ATOM 792 N N . LYS A 1 97 ? -14.062 14.032 9.832 1.00 57.56 97 LYS A N 1
ATOM 793 C CA . LYS A 1 97 ? -13.400 14.902 8.857 1.00 57.56 97 LYS A CA 1
ATOM 794 C C . LYS A 1 97 ? -12.658 15.997 9.607 1.00 57.56 97 LYS A C 1
ATOM 796 O O . LYS A 1 97 ? -13.290 16.819 10.264 1.00 57.56 97 LYS A O 1
ATOM 801 N N . ILE A 1 98 ? -11.338 16.054 9.462 1.00 63.91 98 ILE A N 1
ATOM 802 C CA . ILE A 1 98 ? -10.552 17.200 9.930 1.00 63.91 98 ILE A CA 1
ATOM 803 C C . ILE A 1 98 ? -10.642 18.272 8.847 1.00 63.91 98 ILE A C 1
ATOM 805 O O . ILE A 1 98 ? -10.089 18.114 7.762 1.00 63.91 98 ILE A O 1
ATOM 809 N N . LYS A 1 99 ? -11.403 19.337 9.112 1.00 58.19 99 LYS A N 1
ATOM 810 C CA . LYS A 1 99 ? -11.558 20.460 8.173 1.00 58.19 99 LYS A CA 1
ATOM 811 C C . LYS A 1 99 ? -10.527 21.567 8.411 1.00 58.19 99 LYS A C 1
ATOM 813 O O . LYS A 1 99 ? -10.129 22.219 7.452 1.00 58.19 99 LYS A O 1
ATOM 818 N N . LYS A 1 100 ? -10.129 21.780 9.672 1.00 45.81 100 LYS A N 1
ATOM 819 C CA . LYS A 1 100 ? -9.127 22.746 10.163 1.00 45.81 100 LYS A CA 1
ATOM 820 C C . LYS A 1 100 ? -8.594 22.256 11.523 1.00 45.81 100 LYS A C 1
ATOM 822 O O . LYS A 1 100 ? -9.328 21.557 12.217 1.00 45.81 100 LYS A O 1
ATOM 827 N N . GLY A 1 101 ? -7.367 22.624 11.894 1.00 65.38 101 GLY A N 1
ATOM 828 C CA . GLY A 1 101 ? -6.745 22.281 13.182 1.00 65.38 101 GLY A CA 1
ATOM 829 C C . GLY A 1 101 ? -5.290 21.822 13.043 1.00 65.38 101 GLY A C 1
ATOM 830 O O . GLY A 1 101 ? -4.861 21.449 11.953 1.00 65.38 101 GLY A O 1
ATOM 831 N N . GLU A 1 102 ? -4.545 21.865 14.144 1.00 64.38 102 GLU A N 1
ATOM 832 C CA . GLU A 1 102 ? -3.190 21.319 14.260 1.00 64.38 102 GLU A CA 1
ATOM 833 C C . GLU A 1 102 ? -3.254 19.919 14.889 1.00 64.38 102 GLU A C 1
ATOM 835 O O . GLU A 1 102 ? -4.016 19.692 15.828 1.00 64.38 102 GLU A O 1
ATOM 840 N N . ILE A 1 103 ? -2.473 18.971 14.363 1.00 71.31 103 ILE A N 1
ATOM 841 C CA . ILE A 1 103 ? -2.265 17.656 14.982 1.00 71.31 103 ILE A CA 1
ATOM 842 C C . ILE A 1 103 ? -0.812 17.613 15.442 1.00 71.31 103 ILE A C 1
ATOM 844 O O . ILE A 1 103 ? 0.094 17.536 14.612 1.00 71.31 103 ILE A O 1
ATOM 848 N N . LEU A 1 104 ? -0.598 17.647 16.755 1.00 59.75 104 LEU A N 1
ATOM 849 C CA . LEU A 1 104 ? 0.717 17.456 17.358 1.00 59.75 104 LEU A CA 1
ATOM 850 C C . LEU A 1 104 ? 0.942 15.958 17.595 1.00 59.75 104 LEU A C 1
ATOM 852 O O . LEU A 1 104 ? 0.179 15.313 18.310 1.00 59.75 104 LEU A O 1
ATOM 856 N N . LEU A 1 105 ? 1.981 15.403 16.970 1.00 67.50 105 LEU A N 1
ATOM 857 C CA . LEU A 1 105 ? 2.434 14.026 17.173 1.00 67.50 105 LEU A CA 1
ATOM 858 C C . LEU A 1 105 ? 3.802 14.080 17.850 1.00 67.50 105 LEU A C 1
ATOM 860 O O . LEU A 1 105 ? 4.756 14.571 17.249 1.00 67.50 105 LEU A O 1
ATOM 864 N N . TRP A 1 106 ? 3.900 13.573 19.076 1.00 59.66 106 TRP A N 1
ATOM 865 C CA . TRP A 1 106 ? 5.155 13.482 19.821 1.00 59.66 106 TRP A CA 1
ATOM 866 C C . TRP A 1 106 ? 5.393 12.021 20.215 1.00 59.66 106 TRP A C 1
ATOM 868 O O . TRP A 1 106 ? 4.484 11.343 20.688 1.00 59.66 106 TRP A O 1
ATOM 878 N N . GLN A 1 107 ? 6.603 11.524 19.966 1.00 52.78 107 GLN A N 1
ATOM 879 C CA . GLN A 1 107 ? 7.113 10.274 20.516 1.00 52.78 107 GLN A CA 1
ATOM 880 C C . GLN A 1 107 ? 8.018 10.582 21.719 1.00 52.78 107 GLN A C 1
ATOM 882 O O . GLN A 1 107 ? 9.065 11.204 21.542 1.00 52.78 107 GLN A O 1
ATOM 887 N N . ASP A 1 108 ? 7.640 10.135 22.919 1.00 51.50 108 ASP A N 1
ATOM 888 C CA . ASP A 1 108 ? 8.549 10.108 24.070 1.00 51.50 108 ASP A CA 1
ATOM 889 C C . ASP A 1 108 ? 9.599 9.020 23.830 1.00 51.50 108 ASP A C 1
ATOM 891 O O . ASP A 1 108 ? 9.349 7.827 24.008 1.00 51.50 108 ASP A O 1
ATOM 895 N N . THR A 1 109 ? 10.786 9.406 23.375 1.00 58.03 109 THR A N 1
ATOM 896 C CA . THR A 1 109 ? 11.943 8.512 23.408 1.00 58.03 109 THR A CA 1
ATOM 897 C C . THR A 1 109 ? 12.617 8.674 24.762 1.00 58.03 109 THR A C 1
ATOM 899 O O . THR A 1 109 ? 13.468 9.546 24.927 1.00 58.03 109 THR A O 1
ATOM 902 N N . GLN A 1 110 ? 12.254 7.839 25.738 1.00 50.50 110 GLN A N 1
ATOM 903 C CA . GLN A 1 110 ? 13.160 7.579 26.855 1.00 50.50 110 GLN A CA 1
ATOM 904 C C . GLN A 1 110 ? 14.341 6.785 26.295 1.00 50.50 110 GLN A C 1
ATOM 906 O O . GLN A 1 110 ? 14.243 5.582 26.060 1.00 50.50 110 GLN A O 1
ATOM 911 N N . SER A 1 111 ? 15.437 7.479 26.002 1.00 56.38 111 SER A N 1
ATOM 912 C CA . SER A 1 111 ? 16.733 6.838 25.810 1.00 56.38 111 SER A CA 1
ATOM 913 C C . SER A 1 111 ? 17.149 6.230 27.150 1.00 56.38 111 SER A C 1
ATOM 915 O O . SER A 1 111 ? 17.399 6.982 28.094 1.00 56.38 111 SER A O 1
ATOM 917 N N . GLN A 1 112 ? 17.159 4.899 27.239 1.00 46.00 112 GLN A N 1
ATOM 918 C CA . GLN A 1 112 ? 17.960 4.188 28.239 1.00 46.00 112 GLN A CA 1
ATOM 919 C C . GLN A 1 112 ? 19.429 4.214 27.826 1.00 46.00 112 GLN A C 1
ATOM 921 O O . GLN A 1 112 ? 19.688 4.108 26.603 1.00 46.00 112 GLN A O 1
#

=== Feature glossary ===
Legend for the data blocks above and below:

— What the protein is —

The amino-acid sequence is the protein's primary structure: the linear order of residues from the N-terminus to the C-terminus, written in one-letter code. Everything else here — the 3D coordinates, the secondary structure, the domain annotations — is ultimately a consequence of this string.

Database cross-references. InterPro integrates a dozen domain/family signature databases into unified entries with residue-range hits. GO terms attach function/process/location labels with evidence codes. CATH codes position the fold in a four-level structural taxonomy. Organism is the NCBI-taxonomy species name.

— Where its atoms are —

The mmCIF block holds the 3D Cartesian coordinates of each backbone atom (N, Cα, C, O) in ångströms. mmCIF is the PDB's canonical archive format — a tagged-loop text representation of the atomic model.

The six renders are orthographic views along the three Cartesian axes in both directions. Representation (cartoon, sticks, or surface) and color scheme (sequence-rainbow or by-chain) vary across proteins so the training set covers all the common visualization conventions.

— Local backbone conformation —

Secondary structure is the local, repeating backbone conformation. DSSP classifies it into eight states by reading the hydrogen-bond network: three helix types (H, G, I), two β types (E, B), two non-regular types (T, S), and unstructured coil (-).

SS3 is a coarse helix/strand/coil call (letters a/b/c) made by the P-SEA algorithm from inter-Cα distances and dihedrals. It is less detailed than DSSP but needs only Cα positions.

Backbone dihedral angles. Every residue except chain termini has a φ (preceding-C → N → Cα → C) and a ψ (N → Cα → C → next-N). They are reported in degrees following the IUPAC sign convention. Secondary structure is essentially a statement about which (φ, ψ) basin each residue occupies.

— Global shape and packing —

The geometric summary reports three shape descriptors. Rg (radius of gyration) measures how spread out the Cα atoms are about their centre of mass; compact globular proteins have small Rg, elongated or unfolded ones large. Cα contacts (<8 Å, |i−j|>4) count long-range residue pairs in spatial proximity — high for tightly packed folds, near zero for rods or random coil. The bounding-box extents give the protein's footprint along x, y, z in Å.

Solvent accessibility: the surface area of each residue that a 1.4 Å water probe can touch, in Å². When only backbone atoms are present the absolute values are lower than full-atom SASA (side chains contribute most of the area) and are flagged as backbone-only.

Plot images: a contact map (which residues are close in 3D, as an 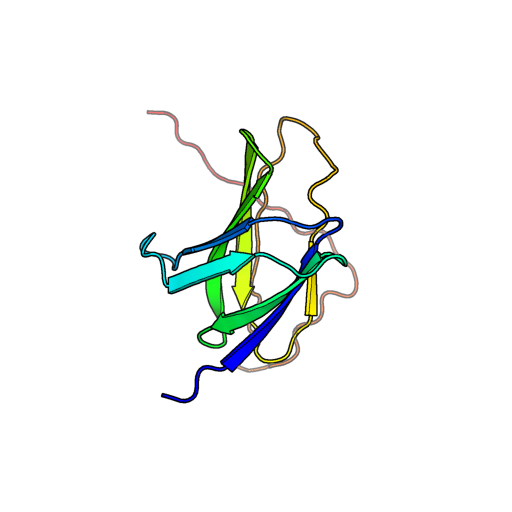N×N binary image), a Ramachandran scatter (backbone torsion angles, revealing secondary-structure composition at a glance), and — for AlphaFold structures — a PAE heatmap (pairwise prediction confidence).

— Structural neighborhood —

Foldseek's 3Di representation compresses backbone geometry into a per-residue letter drawn from a learned twenty-state alphabet. It captures the tertiary interaction pattern around each residue — which residues are packed against it in space, regardless of where they are in sequence.

Structural nearest neighbors (via Foldseek easy-search vs the PDB). Reported per hit: target PDB id, E-value, and alignment TM-score. A TM-score above ~0.5 is the conventional threshold for 'same fold'.

— Confidence and disorder —

pLDDT (predicted Local Distance Difference Test) is AlphaFold's per-residue confidence score, ranging from 0 to 100. Values above 90 indicate high confidence (typically well-packed cores); 70–90 is confident; 50–70 low confidence; below 50 usually means the region is disordered or the prediction is unreliable there. AlphaFold stores pLDDT in the mmCIF B-factor column.

For experimental (PDB) structures, the B-factor (temperature factor) quantifies the positional spread of each atom in the crystal — a combination of thermal vibration an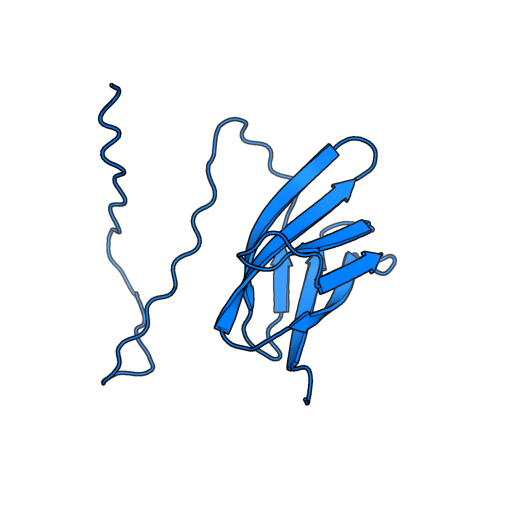d static disorder — in units of Å². High B-factors mark flexible loops or poorly resolved regions; low B-factors mark the rigid, well-ordered core.

Predicted Aligned Error (PAE) is an AlphaFold confidence matrix: entry (i, j) is the expected error in the position of residue j, in ångströms, when the prediction is superimposed on the true structure at residue i. Low PAE within a block of residues means that block is internally rigid and well-predicted; high PAE between two blocks means their relative placement is uncertain even if each block individually is confident.